Protein AF-A0AAE0RHV1-F1 (afdb_monomer_lite)

Foldseek 3Di:
DDDDDDDDPVLLVVLAVCVVVVDDLVRSCVVSVHPSVCSVVSYCPPPPDPPDPPPDDDALVNVLVVCVVPVVVVCVVVVVPPDDEDEDAPPCSCVPPVNVVSCVVVVHHYDDDDHPPPVPDVVVVVVVVVVD

Structure (mmCIF, N/CA/C/O backbone):
data_AF-A0AAE0RHV1-F1
#
_entry.id   AF-A0AAE0RHV1-F1
#
loop_
_atom_site.group_PDB
_atom_site.id
_atom_site.type_symbol
_atom_site.label_atom_id
_atom_site.label_alt_id
_atom_site.label_comp_id
_atom_site.label_asym_id
_atom_site.label_entity_id
_atom_site.label_seq_id
_atom_site.pdbx_PDB_ins_code
_atom_site.Cartn_x
_atom_site.Cartn_y
_atom_site.Cartn_z
_atom_site.occupancy
_atom_site.B_iso_or_equiv
_atom_site.auth_seq_id
_atom_site.auth_comp_id
_atom_site.auth_asym_id
_atom_site.auth_atom_id
_atom_site.pdbx_PDB_model_num
ATOM 1 N N . MET A 1 1 ? 36.379 21.605 -10.799 1.00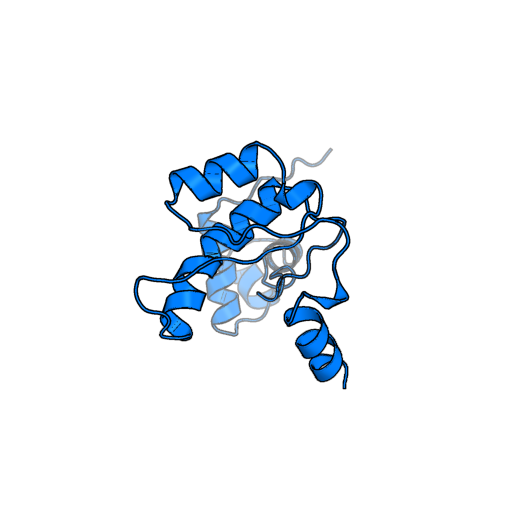 35.69 1 MET A N 1
ATOM 2 C CA . MET A 1 1 ? 35.017 21.537 -10.222 1.00 35.69 1 MET A CA 1
ATOM 3 C C . MET A 1 1 ? 34.040 22.147 -11.219 1.00 35.69 1 MET A C 1
ATOM 5 O O . MET A 1 1 ? 34.090 23.352 -11.421 1.00 35.69 1 MET A O 1
ATOM 9 N N . ALA A 1 2 ? 33.210 21.343 -11.888 1.00 35.53 2 ALA A N 1
ATOM 10 C CA . ALA A 1 2 ? 32.171 21.852 -12.785 1.00 35.53 2 ALA A CA 1
ATOM 11 C C . ALA A 1 2 ? 30.821 21.800 -12.059 1.00 35.53 2 ALA A C 1
ATOM 13 O O . ALA A 1 2 ? 30.384 20.731 -11.641 1.00 35.53 2 ALA A O 1
ATOM 14 N N . LYS A 1 3 ? 30.198 22.967 -11.862 1.00 36.56 3 LYS A N 1
ATOM 15 C CA . LYS A 1 3 ? 28.862 23.097 -11.273 1.00 36.56 3 LYS A CA 1
ATOM 16 C C . LYS A 1 3 ? 27.835 22.561 -12.273 1.00 36.56 3 LYS A C 1
ATOM 18 O O . LYS A 1 3 ? 27.635 23.165 -13.326 1.00 36.56 3 LYS A O 1
ATOM 23 N N . THR A 1 4 ? 27.187 21.447 -11.955 1.00 43.94 4 THR A N 1
ATOM 24 C CA . THR A 1 4 ? 26.019 20.945 -12.684 1.00 43.94 4 THR A CA 1
ATOM 25 C C . THR A 1 4 ? 24.895 21.966 -12.511 1.00 43.94 4 THR A C 1
ATOM 27 O O . THR A 1 4 ? 24.347 22.104 -11.421 1.00 43.94 4 THR A O 1
ATOM 30 N N . LYS A 1 5 ? 24.590 22.747 -13.554 1.00 51.44 5 LYS A N 1
ATOM 31 C CA . LYS A 1 5 ? 23.404 23.612 -13.554 1.00 51.44 5 LYS A CA 1
ATOM 32 C C . LYS A 1 5 ? 22.185 22.696 -13.589 1.00 51.44 5 LYS A C 1
ATOM 34 O O . LYS A 1 5 ? 21.994 21.957 -14.552 1.00 51.44 5 LYS A O 1
ATOM 39 N N . GLU A 1 6 ? 21.422 22.694 -12.508 1.00 53.91 6 GLU A N 1
ATOM 40 C CA . GLU A 1 6 ? 20.183 21.936 -12.403 1.00 53.91 6 GLU A CA 1
ATOM 41 C C . GLU A 1 6 ? 19.222 22.417 -13.502 1.00 53.91 6 GLU A C 1
ATOM 43 O O . GLU A 1 6 ? 18.968 23.616 -13.629 1.00 53.91 6 GLU A O 1
ATOM 48 N N . LEU A 1 7 ? 18.766 21.505 -14.368 1.00 61.44 7 LEU A N 1
ATOM 49 C CA . LEU A 1 7 ? 17.787 21.852 -15.398 1.00 61.44 7 LEU A CA 1
ATOM 50 C C . LEU A 1 7 ? 16.465 22.198 -14.723 1.00 61.44 7 LEU A C 1
ATOM 52 O O . LEU A 1 7 ? 16.001 21.451 -13.862 1.00 61.44 7 LEU A O 1
ATOM 56 N N . THR A 1 8 ? 15.841 23.287 -15.164 1.00 69.75 8 THR A N 1
ATOM 57 C CA . THR A 1 8 ? 14.492 23.645 -14.734 1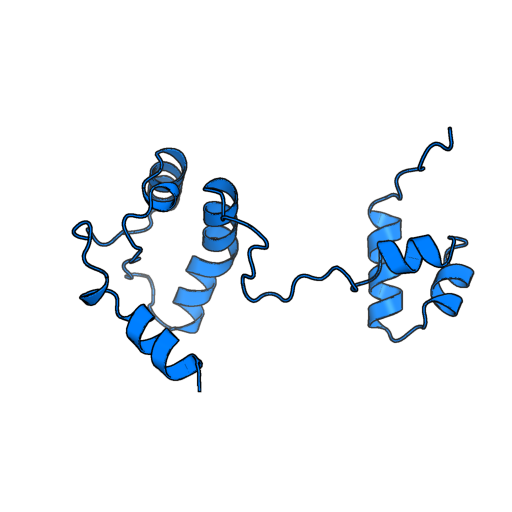.00 69.75 8 THR A CA 1
ATOM 58 C C . THR A 1 8 ? 13.509 22.532 -15.098 1.00 69.75 8 THR A C 1
ATOM 60 O O . THR A 1 8 ? 13.623 21.893 -16.149 1.00 69.75 8 THR A O 1
ATOM 63 N N . GLU A 1 9 ? 12.533 22.291 -14.225 1.00 66.62 9 GLU A N 1
ATOM 64 C CA . GLU A 1 9 ? 11.552 21.215 -14.406 1.00 66.62 9 GLU A CA 1
ATOM 65 C C . GLU A 1 9 ? 10.751 21.381 -15.715 1.00 66.62 9 GLU A C 1
ATOM 67 O O . GLU A 1 9 ? 10.477 20.403 -16.408 1.00 66.62 9 GLU A O 1
ATOM 72 N N . ASP A 1 10 ? 10.502 22.629 -16.133 1.00 72.50 10 ASP A N 1
ATOM 73 C CA . ASP A 1 10 ? 9.910 22.970 -17.436 1.00 72.50 10 ASP A CA 1
ATOM 74 C C . ASP A 1 10 ? 10.722 22.417 -18.620 1.00 72.50 10 ASP A C 1
ATOM 76 O O . ASP A 1 10 ? 10.184 21.790 -19.538 1.00 72.50 10 ASP A O 1
ATOM 80 N N . LEU A 1 11 ? 12.048 22.576 -18.580 1.00 75.56 11 LEU A N 1
ATOM 81 C CA . LEU A 1 11 ? 12.927 22.122 -19.652 1.00 75.56 11 LEU A CA 1
ATOM 82 C C . LEU A 1 11 ? 12.961 20.590 -19.733 1.00 75.56 11 LEU A C 1
ATOM 84 O O . LEU A 1 11 ? 12.968 20.031 -20.832 1.00 75.56 11 LEU A O 1
ATOM 88 N N . ARG A 1 12 ? 12.907 19.899 -18.586 1.00 76.75 12 ARG A N 1
ATOM 89 C CA . ARG A 1 12 ? 12.805 18.430 -18.534 1.00 76.75 12 ARG A CA 1
ATOM 90 C C . ARG A 1 12 ? 11.509 17.933 -19.167 1.00 76.75 12 ARG A C 1
ATOM 92 O O . ARG A 1 12 ? 11.551 17.027 -20.000 1.00 76.75 12 ARG A O 1
ATOM 99 N N . LEU A 1 13 ? 10.375 18.550 -18.835 1.00 73.62 13 LEU A N 1
ATOM 100 C CA . LEU A 1 13 ? 9.072 18.178 -19.394 1.00 73.62 13 LEU A CA 1
ATOM 101 C C . LEU A 1 13 ? 9.029 18.362 -20.917 1.00 73.62 13 LEU A C 1
ATOM 103 O O . LEU A 1 13 ? 8.547 17.484 -21.639 1.00 73.62 13 LEU A O 1
ATOM 107 N N . ARG A 1 14 ? 9.603 19.456 -21.427 1.00 80.00 14 ARG A N 1
ATOM 108 C CA . ARG A 1 14 ? 9.667 19.738 -22.870 1.00 80.00 14 ARG A CA 1
ATOM 109 C C . ARG A 1 14 ? 10.577 18.765 -23.624 1.00 80.00 14 ARG A C 1
ATOM 111 O O . ARG A 1 14 ? 10.216 18.322 -24.717 1.00 80.00 14 ARG A O 1
ATOM 118 N N . ILE A 1 15 ? 11.708 18.373 -23.031 1.00 82.25 15 ILE A N 1
ATOM 119 C CA . ILE A 1 15 ? 12.595 17.330 -23.572 1.00 82.25 15 ILE A CA 1
ATOM 120 C C . ILE A 1 15 ? 11.858 15.983 -23.658 1.00 82.25 15 ILE A C 1
ATOM 122 O O . ILE A 1 15 ? 11.914 15.314 -24.693 1.00 82.25 15 ILE A O 1
ATOM 126 N N . VAL A 1 16 ? 11.109 15.609 -22.614 1.00 77.94 16 VAL A N 1
ATOM 127 C CA . VAL A 1 16 ? 10.320 14.365 -22.585 1.00 77.94 16 VAL A CA 1
ATOM 128 C C . VAL A 1 16 ? 9.213 14.375 -23.643 1.00 77.94 16 VAL A C 1
ATOM 130 O O . VAL A 1 16 ? 9.048 13.387 -24.358 1.00 77.94 16 VAL A O 1
ATOM 133 N N . ALA A 1 17 ? 8.484 15.482 -23.801 1.00 79.19 17 ALA A N 1
ATOM 134 C CA . ALA A 1 17 ? 7.453 15.617 -24.832 1.00 79.19 17 ALA A CA 1
ATOM 135 C C . ALA A 1 17 ? 8.037 15.516 -26.257 1.00 79.19 17 ALA A C 1
ATOM 137 O O . ALA A 1 17 ? 7.491 14.825 -27.122 1.00 79.19 17 ALA A O 1
ATOM 138 N N . ALA A 1 18 ? 9.195 16.138 -26.497 1.00 80.06 18 ALA A N 1
ATOM 139 C CA . ALA A 1 18 ? 9.897 16.047 -27.775 1.00 80.06 18 ALA A CA 1
ATOM 140 C C . ALA A 1 18 ? 10.355 14.611 -28.086 1.00 80.06 18 ALA A C 1
ATOM 142 O O . ALA A 1 18 ? 10.243 14.167 -29.225 1.00 80.06 18 ALA A O 1
ATOM 143 N N . HIS A 1 19 ? 10.795 13.854 -27.080 1.00 80.62 19 HIS A N 1
ATOM 144 C CA . HIS A 1 19 ? 11.135 12.443 -27.256 1.00 80.62 19 HIS A CA 1
ATOM 145 C C . HIS A 1 19 ? 9.901 11.566 -27.507 1.00 80.62 19 HIS A C 1
ATOM 147 O O . HIS A 1 19 ? 9.915 10.721 -28.398 1.00 80.62 19 HIS A O 1
ATOM 153 N N . LYS A 1 20 ? 8.802 11.783 -26.769 1.00 76.19 20 LYS A N 1
ATOM 154 C CA . LYS A 1 20 ? 7.535 11.052 -26.964 1.00 76.19 20 LYS A CA 1
ATOM 155 C C . LYS A 1 20 ? 6.909 11.291 -28.343 1.00 76.19 20 LYS A C 1
ATOM 157 O O . LYS A 1 20 ? 6.241 10.405 -28.855 1.00 76.19 20 LYS A O 1
ATOM 162 N N . SER A 1 21 ? 7.171 12.443 -28.963 1.00 77.94 21 SER A N 1
ATOM 163 C CA . SER A 1 21 ? 6.787 12.726 -30.358 1.00 77.94 21 SER A CA 1
ATOM 164 C C . SER A 1 21 ? 7.712 12.088 -31.410 1.00 77.94 21 SER A C 1
ATOM 166 O O . SER A 1 21 ? 7.580 12.378 -32.594 1.00 77.94 21 SER A O 1
ATOM 168 N N . GLY A 1 22 ? 8.647 11.219 -31.000 1.00 80.19 22 GLY A N 1
ATOM 169 C CA . GLY A 1 22 ? 9.499 10.435 -31.900 1.00 80.19 22 GLY A CA 1
ATOM 170 C C . GLY A 1 22 ? 10.769 11.147 -32.373 1.00 80.19 22 GLY A C 1
ATOM 171 O O . GLY A 1 22 ? 11.461 10.642 -33.256 1.00 80.19 22 GLY A O 1
ATOM 172 N N . LYS A 1 23 ? 11.115 12.314 -31.810 1.00 82.31 23 LYS A N 1
ATOM 173 C CA . LYS A 1 23 ? 12.345 13.027 -32.189 1.00 82.31 23 LYS A CA 1
ATOM 174 C C . LYS A 1 23 ? 13.575 12.336 -31.592 1.00 82.31 23 LYS A C 1
ATOM 176 O O . LYS A 1 23 ? 13.620 12.034 -30.404 1.00 82.31 23 LYS A O 1
ATOM 181 N N . GLY A 1 24 ? 14.610 12.139 -32.409 1.00 82.06 24 GLY A N 1
ATOM 182 C CA . GLY A 1 24 ? 15.881 11.563 -31.960 1.00 82.06 24 GLY A CA 1
ATOM 183 C C . GLY A 1 24 ? 16.686 12.498 -31.045 1.00 82.06 24 GLY A C 1
ATOM 184 O O . GLY A 1 24 ? 16.567 13.722 -31.112 1.00 82.06 24 GLY A O 1
ATOM 185 N N . TYR A 1 25 ? 17.573 11.931 -30.222 1.00 83.44 25 TYR A N 1
ATOM 186 C CA . TYR A 1 25 ? 18.336 12.673 -29.204 1.00 83.44 25 TYR A CA 1
ATOM 187 C C . TYR A 1 25 ? 19.194 13.822 -29.753 1.00 83.44 25 TYR A C 1
ATOM 189 O O . TYR A 1 25 ? 19.273 14.878 -29.129 1.00 83.44 25 TYR A O 1
ATOM 197 N N . LYS A 1 26 ? 19.800 13.651 -30.937 1.00 83.62 26 LYS A N 1
ATOM 198 C CA . LYS A 1 26 ? 20.579 14.712 -31.604 1.00 83.62 26 LYS A CA 1
ATOM 199 C C . LYS A 1 26 ? 19.690 15.891 -32.016 1.00 83.62 26 LYS A C 1
ATOM 201 O O . LYS A 1 26 ? 20.082 17.042 -31.856 1.00 83.62 26 LYS A O 1
ATOM 206 N N . THR A 1 27 ? 18.479 15.600 -32.489 1.00 84.81 27 THR A N 1
ATOM 207 C CA . THR A 1 27 ? 17.481 16.607 -32.868 1.00 84.81 27 THR A CA 1
ATOM 208 C C . THR A 1 27 ? 16.999 17.377 -31.644 1.00 84.81 27 THR A C 1
ATOM 210 O O . THR A 1 27 ? 16.959 18.601 -31.667 1.00 84.81 27 THR A O 1
ATOM 213 N N . ILE A 1 28 ? 16.700 16.676 -30.549 1.00 85.25 28 ILE A N 1
ATOM 214 C CA . ILE A 1 28 ? 16.255 17.291 -29.292 1.00 85.25 28 ILE A CA 1
ATOM 215 C C . ILE A 1 28 ? 17.365 18.155 -28.681 1.00 85.25 28 ILE A C 1
ATOM 217 O O . ILE A 1 28 ? 17.105 19.287 -28.286 1.00 85.25 28 ILE A O 1
ATOM 221 N N . SER A 1 29 ? 18.606 17.663 -28.663 1.00 84.19 29 SER A N 1
ATOM 222 C CA . SER A 1 29 ? 19.771 18.417 -28.180 1.00 84.19 29 SER A CA 1
ATOM 223 C C . SER A 1 29 ? 19.937 19.736 -28.930 1.00 84.19 29 SER A C 1
ATOM 225 O O . SER A 1 29 ? 20.099 20.780 -28.305 1.00 84.19 29 SER A O 1
ATOM 227 N N . LYS A 1 30 ? 19.794 19.705 -30.260 1.00 87.62 30 LYS A N 1
ATOM 228 C CA . LYS A 1 30 ? 19.846 20.906 -31.094 1.00 87.62 30 LYS A CA 1
ATOM 229 C C . LYS A 1 30 ? 18.654 21.845 -30.860 1.00 87.62 30 LYS A C 1
ATOM 231 O O . LYS A 1 30 ? 18.841 23.051 -30.868 1.00 87.62 30 LYS A O 1
ATOM 236 N N . CYS A 1 31 ? 17.448 21.316 -30.634 1.00 84.44 31 CYS A N 1
ATOM 237 C CA . CYS A 1 31 ? 16.244 22.124 -30.389 1.00 84.44 31 CYS A CA 1
ATOM 238 C C . CYS A 1 31 ? 16.244 22.863 -29.045 1.00 84.44 31 CYS A C 1
ATOM 240 O O . CYS A 1 31 ? 15.605 23.904 -28.941 1.00 84.44 31 CYS A O 1
ATOM 242 N N . PHE A 1 32 ? 16.892 22.310 -28.019 1.00 84.25 32 PHE A N 1
ATOM 243 C CA . PHE A 1 32 ? 16.900 22.880 -26.668 1.00 84.25 32 PHE A CA 1
ATOM 244 C C . PHE A 1 32 ? 18.262 23.448 -26.258 1.00 84.25 32 PHE A C 1
ATOM 246 O O . PHE A 1 32 ? 18.422 23.837 -25.108 1.00 84.25 32 PHE A O 1
ATOM 253 N N . GLU A 1 33 ? 19.237 23.462 -27.174 1.00 84.12 33 GLU A N 1
ATOM 254 C CA . GLU A 1 33 ? 20.613 23.929 -26.935 1.00 84.12 33 GLU A CA 1
ATOM 255 C C . GLU A 1 33 ? 21.276 23.287 -25.706 1.00 84.12 33 GLU A C 1
ATOM 257 O O . GLU A 1 33 ? 22.134 23.865 -25.040 1.00 84.12 33 GLU A O 1
ATOM 262 N N . VAL A 1 34 ? 20.886 22.048 -25.405 1.00 80.75 34 VAL A N 1
ATOM 263 C CA . VAL A 1 34 ? 21.453 21.268 -24.306 1.00 80.75 34 VAL A CA 1
ATOM 264 C C . VAL A 1 34 ? 22.377 20.188 -24.857 1.00 80.75 34 VAL A C 1
ATOM 266 O O . VAL A 1 34 ? 22.103 19.638 -25.929 1.00 80.75 34 VAL A O 1
ATOM 269 N N . PRO A 1 35 ? 23.447 19.811 -24.135 1.00 81.44 35 PRO A N 1
ATOM 270 C CA . PRO A 1 35 ? 24.283 18.680 -24.520 1.00 81.44 35 PRO A CA 1
ATOM 271 C C . PRO A 1 35 ? 23.456 17.407 -24.751 1.00 81.44 35 PRO A C 1
ATOM 273 O O . PRO A 1 35 ? 22.512 17.126 -24.013 1.00 81.44 35 PRO A O 1
ATOM 276 N N . VAL A 1 36 ? 23.838 16.580 -25.730 1.00 75.69 36 VAL A N 1
ATOM 277 C CA . VAL A 1 36 ? 23.172 15.284 -25.984 1.00 75.69 36 VAL A CA 1
ATOM 278 C C . VAL A 1 36 ? 23.156 14.417 -24.720 1.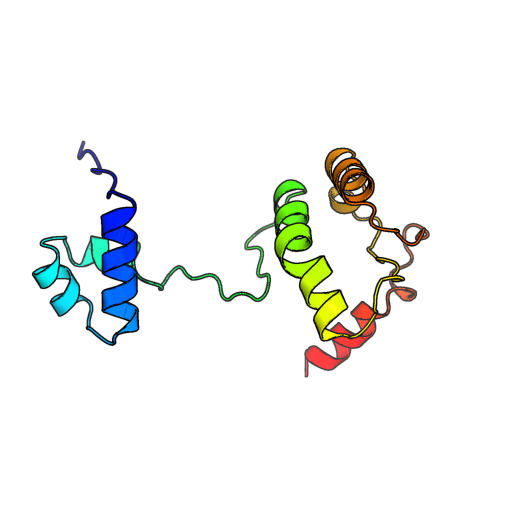00 75.69 36 VAL A C 1
ATOM 280 O O . VAL A 1 36 ? 22.145 13.785 -24.429 1.00 75.69 36 VAL A O 1
ATOM 283 N N . ALA A 1 37 ? 24.219 14.471 -23.912 1.00 71.88 37 ALA A N 1
ATOM 284 C CA . ALA A 1 37 ? 24.293 13.800 -22.613 1.00 71.88 37 ALA A CA 1
ATOM 285 C C . ALA A 1 37 ? 23.183 14.248 -21.639 1.00 71.88 37 ALA A C 1
ATOM 287 O O . ALA A 1 37 ? 22.661 13.440 -20.875 1.00 71.88 37 ALA A O 1
ATOM 288 N N . THR A 1 38 ? 22.766 15.515 -21.690 1.00 70.81 38 THR A N 1
ATOM 289 C CA . THR A 1 38 ? 21.650 16.058 -20.899 1.00 70.81 38 THR A CA 1
ATOM 290 C C . THR A 1 38 ? 20.303 15.525 -21.386 1.00 70.81 38 THR A C 1
ATOM 292 O O . THR A 1 38 ? 19.438 15.198 -20.580 1.00 70.81 38 THR A O 1
ATOM 295 N N . VAL A 1 39 ? 20.136 15.358 -22.700 1.00 70.94 39 VAL A N 1
ATOM 296 C CA . VAL A 1 39 ? 18.944 14.718 -23.283 1.00 70.94 39 VAL A CA 1
ATOM 297 C C . VAL A 1 39 ? 18.899 13.223 -22.961 1.00 70.94 39 VAL A C 1
ATOM 299 O O . VAL A 1 39 ? 17.827 12.678 -22.739 1.00 70.94 39 VAL A O 1
ATOM 302 N N . GLN A 1 40 ? 20.050 12.554 -22.904 1.00 66.81 40 GLN A N 1
ATOM 303 C CA . GLN A 1 40 ? 20.151 11.129 -22.573 1.00 66.81 40 GLN A CA 1
ATOM 304 C C . GLN A 1 40 ? 19.913 10.855 -21.084 1.00 66.81 40 GLN A C 1
ATOM 306 O O . GLN A 1 40 ? 19.291 9.856 -20.738 1.00 66.81 40 GLN A O 1
ATOM 311 N N . THR A 1 41 ? 20.362 11.754 -20.205 1.00 60.62 41 THR A N 1
ATOM 312 C CA . THR A 1 41 ? 20.136 11.662 -18.752 1.00 60.62 41 THR A CA 1
ATOM 313 C C . THR A 1 41 ? 18.748 12.155 -18.330 1.00 60.62 41 THR A C 1
ATOM 315 O O . THR A 1 41 ? 18.218 11.671 -17.333 1.00 60.62 41 THR A O 1
ATOM 318 N N . GLY A 1 42 ? 18.140 13.072 -19.095 1.00 52.72 42 GLY A N 1
ATOM 319 C CA . GLY A 1 42 ? 16.762 13.552 -18.913 1.00 52.72 42 GLY A CA 1
ATOM 320 C C . GLY A 1 42 ? 15.703 12.849 -19.778 1.00 52.72 42 GLY A C 1
ATOM 321 O O . GLY A 1 4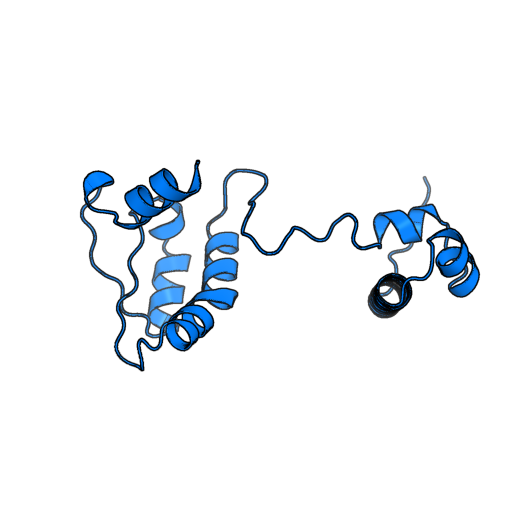2 ? 14.517 13.144 -19.652 1.00 52.72 42 GLY A O 1
ATOM 322 N N . GLY A 1 43 ? 16.112 11.944 -20.671 1.00 46.66 43 GLY A N 1
ATOM 323 C CA . GLY A 1 43 ? 15.236 11.160 -21.543 1.00 46.66 43 GLY A CA 1
ATOM 324 C C . GLY A 1 43 ? 14.659 9.926 -20.837 1.00 46.66 43 GLY A C 1
ATOM 325 O O . GLY A 1 43 ? 15.137 9.531 -19.771 1.00 46.66 43 GLY A O 1
ATOM 326 N N . PRO A 1 44 ? 13.646 9.256 -21.417 1.00 47.12 44 PRO A N 1
ATOM 327 C CA . PRO A 1 44 ? 12.901 8.182 -20.754 1.00 47.12 44 PRO A CA 1
ATOM 328 C C . PRO A 1 44 ? 13.681 6.864 -20.591 1.00 47.12 44 PRO A C 1
ATOM 330 O O . PRO A 1 44 ? 13.085 5.839 -20.278 1.00 47.12 44 PRO A O 1
ATOM 333 N N . GLY A 1 45 ? 15.013 6.879 -20.706 1.00 43.34 45 GLY A N 1
ATOM 334 C CA . GLY A 1 45 ? 15.877 5.767 -20.294 1.00 43.34 45 GLY A CA 1
ATOM 335 C C . GLY A 1 45 ? 15.862 5.492 -18.783 1.00 43.34 45 GLY A C 1
ATOM 336 O O . GLY A 1 45 ? 16.341 4.450 -18.357 1.00 43.34 45 GLY A O 1
ATOM 337 N N . ASN A 1 46 ? 15.261 6.381 -17.984 1.00 42.31 46 ASN A N 1
ATOM 338 C CA . ASN A 1 46 ? 14.967 6.168 -16.562 1.00 42.31 46 ASN A CA 1
ATOM 339 C C . ASN A 1 46 ? 13.464 6.232 -16.247 1.00 42.31 46 ASN A C 1
ATOM 341 O O . ASN A 1 46 ? 13.071 6.541 -15.121 1.00 42.31 46 ASN A O 1
ATOM 345 N N . HIS A 1 47 ? 12.592 5.933 -17.214 1.00 42.22 47 HIS A N 1
ATOM 346 C CA . HIS A 1 47 ? 11.241 5.514 -16.854 1.00 42.22 47 HIS A CA 1
ATOM 347 C C . HIS A 1 47 ? 11.339 4.077 -16.352 1.00 42.22 47 HIS A C 1
ATOM 349 O O . HIS A 1 47 ? 11.357 3.122 -17.128 1.00 42.22 47 HIS A O 1
ATOM 355 N N . LYS A 1 48 ? 11.427 3.935 -15.024 1.00 43.56 48 LYS A N 1
ATOM 356 C CA . LYS A 1 48 ? 10.991 2.713 -14.350 1.00 43.56 48 LYS A CA 1
ATOM 357 C C . LYS A 1 48 ? 9.668 2.317 -14.994 1.00 43.56 48 LYS A C 1
ATOM 359 O O . LYS A 1 48 ? 8.717 3.094 -14.949 1.00 43.56 48 LYS A O 1
ATOM 364 N N . ARG A 1 49 ? 9.635 1.150 -15.638 1.00 38.59 49 ARG A N 1
ATOM 365 C CA . ARG A 1 49 ? 8.384 0.542 -16.085 1.00 38.59 49 ARG A CA 1
ATOM 366 C C . ARG A 1 49 ? 7.443 0.554 -14.880 1.00 38.59 49 ARG A C 1
ATOM 368 O O . ARG A 1 49 ? 7.858 0.185 -13.783 1.00 38.59 49 ARG A O 1
ATOM 375 N N . GLU A 1 50 ? 6.214 1.015 -15.074 1.00 44.66 50 GLU A N 1
ATOM 376 C CA . GLU A 1 50 ? 5.141 1.049 -14.071 1.00 44.66 50 GLU A CA 1
ATOM 377 C C . GLU A 1 50 ? 4.608 -0.366 -13.773 1.00 44.66 50 GLU A C 1
ATOM 379 O O . GLU A 1 50 ? 3.415 -0.637 -13.775 1.00 44.66 50 GLU A O 1
ATOM 384 N N . GLN A 1 51 ? 5.522 -1.292 -13.508 1.00 41.47 51 GLN A N 1
ATOM 385 C CA . GLN A 1 51 ? 5.290 -2.502 -12.742 1.00 41.47 51 GLN A CA 1
ATOM 386 C C . GLN A 1 51 ? 6.374 -2.487 -11.672 1.00 41.47 51 GLN A C 1
ATOM 388 O O . GLN A 1 51 ? 7.555 -2.397 -12.007 1.00 41.47 51 GLN A O 1
ATOM 393 N N . GLY A 1 52 ? 5.964 -2.446 -10.403 1.00 44.31 52 GLY A N 1
ATOM 394 C CA . GLY A 1 52 ? 6.775 -2.101 -9.233 1.00 44.31 52 GLY A CA 1
ATOM 395 C C . GLY A 1 52 ? 8.064 -2.905 -9.049 1.00 44.31 52 GLY A C 1
ATOM 396 O O . GLY A 1 52 ? 8.181 -3.699 -8.126 1.00 44.31 52 GLY A O 1
ATOM 397 N N . THR A 1 53 ? 9.078 -2.629 -9.861 1.00 39.81 53 THR A N 1
ATOM 398 C CA . THR A 1 53 ? 10.453 -3.059 -9.636 1.00 39.81 53 THR A CA 1
ATOM 399 C C . THR A 1 53 ? 11.088 -2.044 -8.700 1.00 39.81 53 THR A C 1
ATOM 401 O O . THR A 1 53 ? 11.601 -0.983 -9.076 1.00 39.81 53 THR A O 1
ATOM 404 N N . VAL A 1 54 ? 10.980 -2.343 -7.409 1.00 50.19 54 VAL A N 1
ATOM 405 C CA . VAL A 1 54 ? 11.772 -1.661 -6.398 1.00 50.19 54 VAL A CA 1
ATOM 406 C C . VAL A 1 54 ? 13.200 -2.183 -6.540 1.00 50.19 54 VAL A C 1
ATOM 408 O O . VAL A 1 54 ? 13.520 -3.270 -6.078 1.00 50.19 54 VAL A O 1
ATOM 411 N N . ASN A 1 55 ? 14.060 -1.442 -7.244 1.00 42.03 55 ASN A N 1
ATOM 412 C CA . ASN A 1 55 ? 15.497 -1.719 -7.224 1.00 42.03 55 ASN A CA 1
ATOM 413 C C . ASN A 1 55 ? 16.000 -1.497 -5.786 1.00 42.03 55 ASN A C 1
ATOM 415 O O . ASN A 1 55 ? 16.092 -0.351 -5.337 1.00 42.03 55 ASN A O 1
ATOM 419 N N . GLY A 1 56 ? 16.269 -2.595 -5.074 1.00 60.94 56 GLY A N 1
ATOM 420 C CA . GLY A 1 56 ? 16.643 -2.632 -3.656 1.00 60.94 56 GLY A CA 1
ATOM 421 C C . GLY A 1 56 ? 15.481 -2.977 -2.712 1.00 60.94 56 GLY A C 1
ATOM 422 O O . GLY A 1 56 ? 14.318 -2.987 -3.107 1.00 60.94 56 GLY A O 1
ATOM 423 N N . THR A 1 57 ? 15.788 -3.256 -1.442 1.00 75.75 57 THR A N 1
ATOM 424 C CA . THR A 1 57 ? 14.769 -3.539 -0.418 1.00 75.75 57 THR A CA 1
ATOM 425 C C . THR A 1 57 ? 13.812 -2.355 -0.274 1.00 75.75 57 THR A C 1
ATOM 427 O O . THR A 1 57 ? 14.230 -1.234 0.030 1.00 75.75 57 THR A O 1
ATOM 430 N N . MET A 1 58 ? 12.519 -2.598 -0.493 1.00 85.00 58 MET A N 1
ATOM 431 C CA . MET A 1 58 ? 11.486 -1.567 -0.409 1.00 85.00 58 MET A CA 1
ATOM 432 C C . MET A 1 58 ? 11.368 -0.986 0.998 1.00 85.00 58 MET A C 1
ATOM 434 O O . MET A 1 58 ? 11.201 -1.711 1.976 1.00 85.00 58 MET A O 1
ATOM 438 N N . LYS A 1 59 ? 11.387 0.345 1.093 1.00 91.25 59 LYS A N 1
ATOM 439 C CA . LYS A 1 59 ? 11.130 1.080 2.337 1.00 91.25 59 LYS A CA 1
ATOM 440 C C . LYS A 1 59 ? 9.632 1.308 2.545 1.00 91.25 59 LYS A C 1
ATOM 442 O O . LYS A 1 59 ? 8.865 1.420 1.589 1.00 91.25 59 LYS A O 1
ATOM 447 N N . LYS A 1 60 ? 9.219 1.472 3.802 1.00 91.31 60 LYS A N 1
ATOM 448 C CA . LYS A 1 60 ? 7.823 1.745 4.195 1.00 91.31 60 LYS A CA 1
ATOM 449 C C . LYS A 1 60 ? 7.226 2.989 3.514 1.00 91.31 60 LYS A C 1
ATOM 451 O O . LYS A 1 60 ? 6.061 2.983 3.135 1.00 91.31 60 LYS A O 1
ATOM 456 N N . GLU A 1 61 ? 8.019 4.033 3.264 1.00 92.44 61 GLU A N 1
ATOM 457 C CA . GLU A 1 61 ? 7.558 5.236 2.555 1.00 92.44 61 GLU A CA 1
ATOM 458 C C . GLU A 1 61 ? 7.275 4.957 1.074 1.00 92.44 61 GLU A C 1
ATOM 460 O O . GLU A 1 61 ? 6.370 5.544 0.485 1.00 92.44 61 GLU A O 1
ATOM 465 N N . GLN A 1 62 ? 8.044 4.056 0.456 1.00 92.25 62 GLN A N 1
ATOM 466 C CA . GLN A 1 62 ? 7.802 3.623 -0.921 1.00 92.25 62 GLN A CA 1
ATOM 467 C C . GLN A 1 62 ? 6.546 2.755 -0.999 1.00 92.25 62 GLN A C 1
ATOM 469 O O . GLN A 1 62 ? 5.759 2.925 -1.925 1.00 92.25 62 GLN A O 1
ATOM 474 N N . TYR A 1 63 ? 6.320 1.904 0.004 1.00 93.56 63 TYR A N 1
ATOM 475 C CA . TYR A 1 63 ? 5.094 1.119 0.117 1.00 93.56 63 TYR A CA 1
ATOM 476 C C . TYR A 1 63 ? 3.847 2.014 0.168 1.00 93.56 63 TYR A C 1
ATOM 478 O O . TYR A 1 63 ? 2.936 1.835 -0.635 1.00 93.56 63 TYR A O 1
ATOM 486 N N . ILE A 1 64 ? 3.844 3.060 1.006 1.00 95.06 64 ILE A N 1
ATOM 487 C CA . ILE A 1 64 ? 2.736 4.036 1.061 1.00 95.06 64 ILE A CA 1
ATOM 488 C C . ILE A 1 64 ? 2.493 4.690 -0.302 1.00 95.06 64 ILE A C 1
ATOM 490 O O . ILE A 1 64 ? 1.345 4.836 -0.715 1.00 95.06 64 ILE A O 1
ATOM 494 N N . LYS A 1 65 ? 3.556 5.067 -1.026 1.00 95.25 65 LYS A N 1
ATOM 495 C CA . LYS A 1 65 ? 3.423 5.651 -2.372 1.00 95.25 65 LYS A CA 1
ATOM 496 C C . LYS A 1 65 ? 2.759 4.679 -3.347 1.00 95.25 65 LYS A C 1
ATOM 498 O O . LYS A 1 65 ? 1.885 5.090 -4.104 1.00 95.25 65 LYS A O 1
ATOM 503 N N . ILE A 1 66 ? 3.141 3.402 -3.310 1.00 93.88 66 ILE A N 1
ATOM 504 C CA . ILE A 1 66 ? 2.529 2.362 -4.146 1.00 93.88 66 ILE A CA 1
ATOM 505 C C . ILE A 1 66 ? 1.047 2.209 -3.798 1.00 93.88 66 ILE A C 1
ATOM 507 O O . ILE A 1 66 ? 0.216 2.240 -4.705 1.00 93.88 66 ILE A O 1
ATOM 511 N N . LEU A 1 67 ? 0.701 2.112 -2.511 1.00 94.88 67 LEU A N 1
ATOM 512 C CA . LEU A 1 67 ? -0.696 2.006 -2.088 1.00 94.88 67 LEU A CA 1
ATOM 513 C C . LEU A 1 67 ? -1.512 3.218 -2.536 1.00 94.88 67 LEU A C 1
ATOM 515 O O . LEU A 1 67 ? -2.565 3.054 -3.144 1.00 94.88 67 LEU A O 1
ATOM 519 N N . ASN A 1 68 ? -1.008 4.430 -2.301 1.00 95.25 68 ASN A N 1
ATOM 520 C CA . ASN A 1 68 ? -1.702 5.665 -2.657 1.00 95.25 68 ASN A CA 1
ATOM 521 C C . ASN A 1 68 ? -2.014 5.761 -4.155 1.00 95.25 68 ASN A C 1
ATOM 523 O O . ASN A 1 68 ? -3.071 6.263 -4.523 1.00 95.25 68 ASN A O 1
ATOM 527 N N . ASN A 1 69 ? -1.106 5.277 -5.000 1.00 93.94 69 ASN A N 1
ATOM 528 C CA . ASN A 1 69 ? -1.257 5.374 -6.447 1.00 93.94 69 ASN A CA 1
ATOM 529 C C . ASN A 1 69 ? -2.176 4.292 -7.027 1.00 93.94 69 ASN A C 1
ATOM 531 O O . ASN A 1 69 ? -2.802 4.531 -8.052 1.00 93.94 69 ASN A O 1
ATOM 535 N N . ASN A 1 70 ? -2.255 3.116 -6.395 1.00 93.75 70 ASN A N 1
ATOM 536 C CA . ASN A 1 70 ? -2.876 1.946 -7.020 1.00 93.75 70 ASN A CA 1
ATOM 537 C C . ASN A 1 70 ? -4.151 1.469 -6.321 1.00 93.75 70 ASN A C 1
ATOM 539 O O . ASN A 1 70 ? -5.058 1.006 -7.000 1.00 93.75 70 ASN A O 1
ATOM 543 N N . ILE A 1 71 ? -4.264 1.567 -4.992 1.00 93.25 71 ILE A N 1
ATOM 544 C CA . ILE A 1 71 ? -5.258 0.776 -4.243 1.00 93.25 71 ILE A CA 1
ATOM 545 C C . ILE A 1 71 ? -6.711 1.064 -4.651 1.00 93.25 71 ILE A C 1
ATOM 547 O O . ILE A 1 71 ? -7.485 0.135 -4.867 1.00 93.25 71 ILE A O 1
ATOM 551 N N . ARG A 1 72 ? -7.069 2.341 -4.833 1.00 91.88 72 ARG A N 1
ATOM 552 C CA . ARG A 1 72 ? -8.423 2.742 -5.251 1.00 91.88 72 ARG A CA 1
ATOM 553 C C . ARG A 1 72 ? -8.684 2.412 -6.713 1.00 91.88 72 ARG A C 1
ATOM 555 O O . ARG A 1 72 ? -9.701 1.807 -7.023 1.00 91.88 72 ARG A O 1
ATOM 562 N N . GLN A 1 73 ? -7.728 2.736 -7.583 1.00 92.12 73 GLN A N 1
ATOM 563 C CA . GLN A 1 73 ? -7.851 2.462 -9.012 1.00 92.12 73 GLN A CA 1
ATOM 564 C C . GLN A 1 73 ? -7.976 0.956 -9.285 1.00 92.12 73 GLN A C 1
ATOM 566 O O . GLN A 1 73 ? -8.728 0.548 -10.164 1.00 92.12 73 GLN A O 1
ATOM 571 N N . SER A 1 74 ? -7.262 0.118 -8.530 1.00 92.56 74 SER A N 1
ATOM 572 C CA . SER A 1 74 ? -7.390 -1.336 -8.611 1.00 92.56 74 SER A CA 1
ATOM 573 C C . SER A 1 74 ? -8.771 -1.805 -8.161 1.00 92.56 74 SER A C 1
ATOM 575 O O . SER A 1 74 ? -9.379 -2.607 -8.861 1.00 92.56 74 SER A O 1
ATOM 577 N N . ALA A 1 75 ? -9.296 -1.288 -7.045 1.00 92.75 75 ALA A N 1
ATOM 578 C CA . ALA A 1 75 ? -10.637 -1.640 -6.573 1.00 92.75 75 ALA A CA 1
ATOM 579 C C . ALA A 1 75 ? -11.734 -1.252 -7.582 1.00 92.75 75 ALA A C 1
ATOM 581 O O . ALA A 1 75 ? -12.645 -2.039 -7.833 1.00 92.75 75 ALA A O 1
ATOM 582 N N . GLU A 1 76 ? -11.607 -0.078 -8.207 1.00 92.94 76 GLU A N 1
ATOM 583 C CA . GLU A 1 76 ? -12.501 0.388 -9.273 1.00 92.94 76 GLU A CA 1
ATOM 584 C C . GLU A 1 76 ? -12.422 -0.510 -10.512 1.00 92.94 76 GLU A C 1
ATOM 586 O O . GLU A 1 76 ? -13.448 -0.983 -10.996 1.00 92.94 76 GLU A O 1
ATOM 591 N N . LYS A 1 77 ? -11.208 -0.803 -11.000 1.00 94.44 77 LYS A N 1
ATOM 592 C CA . LYS A 1 77 ? -10.989 -1.676 -12.168 1.00 94.44 77 LYS A CA 1
ATOM 593 C C . LYS A 1 77 ? -11.515 -3.094 -11.957 1.00 94.44 77 LYS A C 1
ATOM 595 O O . LYS A 1 77 ? -11.964 -3.718 -12.911 1.00 94.44 77 LYS A O 1
ATOM 600 N N . LEU A 1 78 ? -11.442 -3.596 -10.727 1.00 93.50 78 LEU A N 1
ATOM 601 C CA . LEU A 1 78 ? -11.952 -4.913 -10.345 1.00 93.50 78 LEU A CA 1
ATOM 602 C C . LEU A 1 78 ? -13.458 -4.909 -10.034 1.00 93.50 78 LEU A C 1
ATOM 604 O O . LEU A 1 78 ? -14.015 -5.968 -9.761 1.00 93.50 78 LEU A O 1
ATOM 608 N N . GLY A 1 79 ? -14.124 -3.749 -10.056 1.00 94.62 79 GLY A N 1
ATOM 609 C CA . GLY A 1 79 ? -15.559 -3.648 -9.793 1.00 94.62 79 GLY A CA 1
ATOM 610 C C . GLY A 1 79 ? -15.957 -3.995 -8.355 1.00 94.62 79 GLY A C 1
ATOM 611 O O . GLY A 1 79 ? -17.094 -4.395 -8.124 1.00 94.62 79 GLY A O 1
ATOM 612 N N . LEU A 1 80 ? -15.054 -3.835 -7.378 1.00 91.12 80 LEU A N 1
ATOM 613 C CA . LEU A 1 80 ? -15.291 -4.228 -5.976 1.00 91.12 80 LEU A CA 1
ATOM 614 C C . LEU A 1 80 ? -16.275 -3.303 -5.230 1.00 91.12 80 LEU A C 1
ATOM 616 O O . LEU A 1 80 ? -16.603 -3.537 -4.067 1.00 91.12 80 LEU A O 1
ATOM 620 N N . GLY A 1 81 ? -16.731 -2.229 -5.878 1.00 89.81 81 GLY A N 1
ATOM 621 C CA . GLY A 1 81 ? -17.615 -1.235 -5.281 1.00 89.81 81 GLY A CA 1
ATOM 622 C C . GLY A 1 81 ? -16.971 -0.521 -4.088 1.00 89.81 81 GLY A C 1
ATOM 623 O O . GLY A 1 81 ? -15.766 -0.277 -4.053 1.00 89.81 81 GLY A O 1
ATOM 624 N N . HIS A 1 82 ? -17.794 -0.166 -3.102 1.00 84.69 82 HIS A N 1
ATOM 625 C CA . HIS A 1 82 ? -17.363 0.607 -1.930 1.00 84.69 82 HIS A CA 1
ATOM 626 C C . HIS A 1 82 ? -16.995 -0.262 -0.719 1.00 84.69 82 HIS A C 1
ATOM 628 O O . HIS A 1 82 ? -16.466 0.258 0.261 1.00 84.69 82 HIS A O 1
ATOM 634 N N . GLN A 1 83 ? -17.281 -1.567 -0.766 1.00 88.06 83 GLN A N 1
ATOM 635 C CA . GLN A 1 83 ? -17.087 -2.491 0.351 1.00 88.06 83 GLN A CA 1
ATOM 636 C C . GLN A 1 83 ? -16.052 -3.551 -0.015 1.00 88.06 83 GLN A C 1
ATOM 638 O O . GLN A 1 83 ? -16.380 -4.657 -0.431 1.00 88.06 83 GLN A O 1
ATOM 643 N N . TRP A 1 84 ? -14.783 -3.199 0.161 1.00 93.69 84 TRP A N 1
ATOM 644 C CA . TRP A 1 84 ? -13.661 -4.108 -0.035 1.00 93.69 84 TRP A CA 1
ATOM 645 C C . TRP A 1 84 ? -12.748 -4.111 1.185 1.00 93.69 84 TRP A C 1
ATOM 647 O O . TRP A 1 84 ? -12.669 -3.143 1.943 1.00 93.69 84 TRP A O 1
ATOM 657 N N . THR A 1 85 ? -12.058 -5.232 1.365 1.00 93.75 85 THR A N 1
ATOM 658 C CA . THR A 1 85 ? -11.073 -5.417 2.427 1.00 93.75 85 THR A CA 1
ATOM 659 C C . THR A 1 85 ? -9.706 -5.598 1.794 1.00 93.75 85 THR A C 1
ATOM 661 O O . THR A 1 85 ? -9.537 -6.398 0.878 1.00 93.75 85 THR A O 1
ATOM 664 N N . PHE A 1 86 ? -8.732 -4.836 2.274 1.00 94.12 86 PHE A N 1
ATOM 665 C CA . PHE A 1 86 ? -7.348 -4.927 1.851 1.00 94.12 86 PHE A CA 1
ATOM 666 C C . PHE A 1 86 ? -6.626 -6.026 2.627 1.00 94.12 86 PHE A C 1
ATOM 668 O O . PHE A 1 86 ? -6.637 -6.022 3.855 1.00 94.12 86 PHE A O 1
ATOM 675 N N . GLN A 1 87 ? -5.971 -6.941 1.922 1.00 92.50 87 GLN A N 1
ATOM 676 C CA . GLN A 1 87 ? -5.096 -7.944 2.521 1.00 92.50 87 GLN A CA 1
ATOM 677 C C . GLN A 1 87 ? -3.644 -7.614 2.160 1.00 92.50 87 GLN A C 1
ATOM 679 O O . GLN A 1 87 ? -3.350 -7.197 1.038 1.00 92.50 87 GLN A O 1
ATOM 684 N N . HIS A 1 88 ? -2.752 -7.761 3.137 1.00 90.69 88 HIS A N 1
ATOM 685 C CA . HIS A 1 88 ? -1.304 -7.717 2.962 1.00 90.69 88 HIS A CA 1
ATOM 686 C C . HIS A 1 88 ? -0.629 -8.586 4.029 1.00 90.69 88 HIS A C 1
ATOM 688 O O . HIS A 1 88 ? -1.247 -8.888 5.049 1.00 90.69 88 HIS A O 1
ATOM 694 N N . ASP A 1 89 ? 0.616 -8.998 3.789 1.00 87.12 89 ASP A N 1
ATOM 695 C CA . ASP A 1 89 ? 1.393 -9.771 4.761 1.00 87.12 89 ASP A CA 1
ATOM 696 C C . ASP A 1 89 ? 1.892 -8.915 5.947 1.00 87.12 89 ASP A C 1
ATOM 698 O O . ASP A 1 89 ? 1.897 -7.679 5.910 1.00 87.12 89 ASP A O 1
ATOM 702 N N . ASP A 1 90 ? 2.367 -9.599 6.990 1.00 86.94 90 ASP A N 1
ATOM 703 C CA . ASP A 1 90 ? 2.911 -9.000 8.214 1.00 86.94 90 ASP A CA 1
ATOM 704 C C . ASP A 1 90 ? 4.372 -8.519 8.090 1.00 86.94 90 ASP A C 1
ATOM 70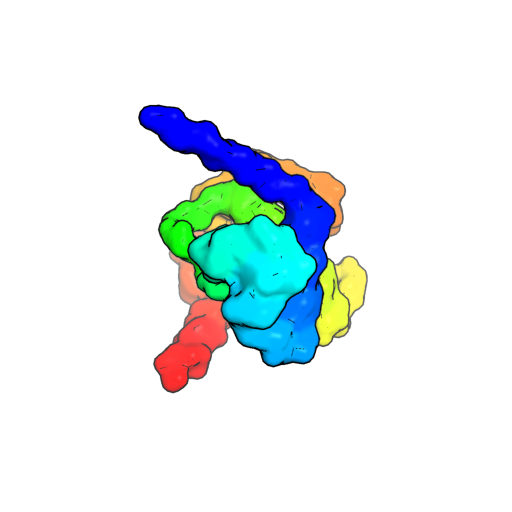6 O O . ASP A 1 90 ? 5.060 -8.344 9.102 1.00 86.94 90 ASP A O 1
ATOM 710 N N . ASP A 1 91 ? 4.893 -8.278 6.880 1.00 86.75 91 ASP A N 1
ATOM 711 C CA . ASP A 1 91 ? 6.262 -7.779 6.737 1.00 86.75 91 ASP A CA 1
ATOM 712 C C . ASP A 1 91 ? 6.469 -6.495 7.578 1.00 86.75 91 ASP A C 1
ATOM 714 O O . ASP A 1 91 ? 5.601 -5.610 7.589 1.00 86.75 91 ASP A O 1
ATOM 718 N N . PRO A 1 92 ? 7.615 -6.336 8.273 1.00 89.12 92 PRO A N 1
ATOM 719 C CA . PRO A 1 92 ? 7.891 -5.171 9.115 1.00 89.12 92 PRO A CA 1
ATOM 720 C C . PRO A 1 92 ? 7.606 -3.812 8.460 1.00 89.12 92 PRO A C 1
ATOM 722 O O . PRO A 1 92 ? 7.230 -2.852 9.140 1.00 89.12 92 PRO A O 1
ATOM 725 N N . LYS A 1 93 ? 7.767 -3.694 7.134 1.00 91.00 93 LYS A N 1
ATOM 726 C CA . LYS A 1 93 ? 7.467 -2.453 6.406 1.00 91.00 93 LYS A CA 1
ATOM 727 C C . LYS A 1 93 ? 5.967 -2.183 6.303 1.00 91.00 93 LYS A C 1
ATOM 729 O O . LYS A 1 93 ? 5.569 -1.023 6.355 1.00 91.00 93 LYS A O 1
ATOM 734 N N . HIS A 1 94 ? 5.153 -3.226 6.192 1.00 91.19 94 HIS A N 1
ATOM 735 C CA . HIS A 1 94 ? 3.697 -3.171 6.096 1.00 91.19 94 HIS A CA 1
ATOM 736 C C . HIS A 1 94 ? 3.049 -2.921 7.460 1.00 91.19 94 HIS A C 1
ATOM 738 O O . HIS A 1 94 ? 2.079 -2.171 7.563 1.00 91.19 94 HIS A O 1
ATOM 744 N N . THR A 1 95 ? 3.636 -3.478 8.519 1.00 90.31 95 THR A N 1
ATOM 745 C CA . THR A 1 95 ? 3.148 -3.335 9.897 1.00 90.31 95 THR A CA 1
ATOM 746 C C . THR A 1 95 ? 3.698 -2.098 10.616 1.00 90.31 95 THR A C 1
ATOM 748 O O . THR A 1 95 ? 3.297 -1.801 11.748 1.00 90.31 95 THR A O 1
ATOM 751 N N . ALA A 1 96 ? 4.570 -1.324 9.960 1.00 94.50 96 ALA A N 1
ATOM 752 C CA . ALA A 1 96 ? 5.135 -0.091 10.493 1.00 94.50 96 ALA A CA 1
ATOM 753 C C . ALA A 1 96 ? 4.049 0.927 10.892 1.00 94.50 96 ALA A C 1
ATOM 755 O O . ALA A 1 96 ? 3.068 1.138 10.177 1.00 94.50 96 ALA A O 1
ATOM 756 N N . LYS A 1 97 ? 4.274 1.652 11.999 1.00 96.19 97 LYS A N 1
ATOM 757 C CA . LYS A 1 97 ? 3.322 2.645 12.547 1.00 96.19 97 LYS A CA 1
ATOM 758 C C . LYS A 1 97 ? 2.824 3.657 11.507 1.00 96.19 97 LYS A C 1
ATOM 760 O O . LYS A 1 97 ? 1.640 3.970 11.479 1.00 96.19 97 LYS A O 1
ATOM 765 N N . VAL A 1 98 ? 3.718 4.141 10.641 1.00 96.25 98 VAL A N 1
ATOM 766 C CA . VAL A 1 98 ? 3.383 5.113 9.583 1.00 96.25 98 VAL A CA 1
ATOM 767 C C . VAL A 1 98 ? 2.430 4.533 8.533 1.00 96.25 98 VAL A C 1
ATOM 769 O O . VAL A 1 98 ? 1.549 5.240 8.057 1.00 96.25 98 VAL A O 1
ATOM 772 N N . VAL A 1 99 ? 2.561 3.243 8.215 1.00 96.31 99 VAL A N 1
ATOM 773 C CA . V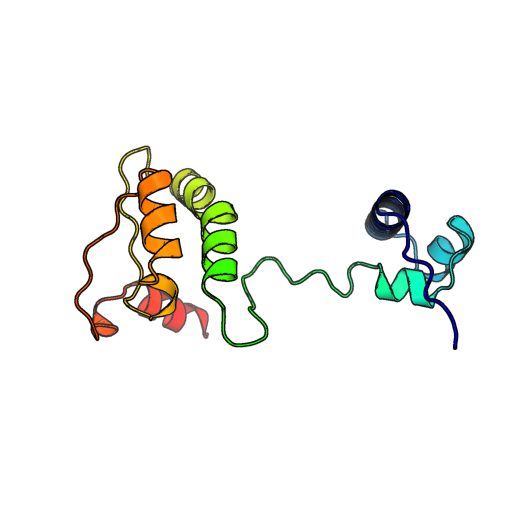AL A 1 99 ? 1.697 2.553 7.250 1.00 96.31 99 VAL A CA 1
ATOM 774 C C . VAL A 1 99 ? 0.328 2.293 7.860 1.00 96.31 99 VAL A C 1
ATOM 776 O O . VAL A 1 99 ? -0.677 2.653 7.256 1.00 96.31 99 VAL A O 1
ATOM 779 N N . LYS A 1 100 ? 0.283 1.765 9.091 1.00 95.38 100 LYS A N 1
ATOM 780 C CA . LYS A 1 100 ? -0.974 1.559 9.831 1.00 95.38 100 LYS A CA 1
ATOM 781 C C . LYS A 1 100 ? -1.760 2.862 9.982 1.00 95.38 100 LYS A C 1
ATOM 783 O O . LYS A 1 100 ? -2.958 2.888 9.719 1.00 95.38 100 LYS A O 1
ATOM 788 N N . LYS A 1 101 ? -1.074 3.955 10.334 1.00 97.31 101 LYS A N 1
ATOM 789 C CA . LYS A 1 101 ? -1.686 5.286 10.402 1.00 97.31 101 LYS A CA 1
ATOM 790 C C . LYS A 1 101 ? -2.241 5.724 9.046 1.00 97.31 101 LYS A C 1
ATOM 792 O O . LYS A 1 101 ? -3.380 6.161 8.985 1.00 97.31 101 LYS A O 1
ATOM 797 N N . TRP A 1 102 ? -1.469 5.584 7.968 1.00 97.62 102 TRP A N 1
ATOM 798 C CA . TRP A 1 102 ? -1.927 5.969 6.632 1.00 97.62 102 TRP A CA 1
ATOM 799 C C . TRP A 1 102 ? -3.166 5.177 6.184 1.00 97.62 102 TRP A C 1
ATOM 801 O O . TRP A 1 102 ? -4.091 5.765 5.630 1.00 97.62 102 TRP A O 1
ATOM 811 N N . LEU A 1 103 ? -3.217 3.867 6.456 1.00 96.44 103 LEU A N 1
ATOM 812 C CA . LEU A 1 103 ? -4.373 3.014 6.144 1.00 96.44 103 LEU A CA 1
ATOM 813 C C . LEU A 1 103 ? -5.627 3.463 6.909 1.00 96.44 103 LEU A C 1
ATOM 815 O O . LEU A 1 103 ? -6.691 3.605 6.304 1.00 96.44 103 LEU A O 1
ATOM 819 N N . ALA A 1 104 ? -5.480 3.763 8.203 1.00 95.62 104 ALA A N 1
ATOM 820 C CA . ALA A 1 104 ? -6.560 4.292 9.033 1.00 95.62 104 ALA A CA 1
ATOM 821 C C . ALA A 1 104 ? -7.040 5.672 8.546 1.00 95.62 104 ALA A C 1
ATOM 823 O O . ALA A 1 104 ? -8.235 5.869 8.349 1.00 95.62 104 ALA A O 1
ATOM 824 N N . ASP A 1 105 ? -6.116 6.597 8.256 1.00 96.75 105 ASP A N 1
ATOM 825 C CA . ASP A 1 105 ? -6.430 7.943 7.750 1.00 96.75 105 ASP A CA 1
ATOM 826 C C . ASP A 1 105 ? -7.155 7.894 6.383 1.00 96.75 105 ASP A C 1
ATOM 828 O O . ASP A 1 105 ? -7.891 8.813 6.022 1.00 96.75 105 ASP A O 1
ATOM 832 N N . LYS A 1 106 ? -6.962 6.822 5.600 1.00 94.31 106 LYS A N 1
ATOM 833 C CA . LYS A 1 106 ? -7.645 6.587 4.315 1.00 94.31 106 LYS A CA 1
ATOM 834 C C . LYS A 1 106 ? -8.943 5.786 4.434 1.00 94.31 106 LYS A C 1
ATOM 836 O O . LYS A 1 106 ? -9.573 5.558 3.398 1.00 94.31 106 LYS A O 1
ATOM 841 N N . ASN A 1 107 ? -9.337 5.399 5.649 1.00 93.75 107 ASN A N 1
ATOM 842 C CA . ASN A 1 107 ? -10.485 4.539 5.937 1.00 93.75 107 ASN A CA 1
ATOM 843 C C . ASN A 1 107 ? -10.450 3.220 5.143 1.00 93.75 107 ASN A C 1
ATOM 845 O O . ASN A 1 107 ? -11.452 2.788 4.574 1.00 93.75 107 ASN A O 1
ATOM 849 N N . ILE A 1 108 ? -9.265 2.615 5.042 1.00 94.00 108 ILE A N 1
ATOM 850 C CA . ILE A 1 108 ? -9.075 1.335 4.359 1.00 94.00 108 ILE A CA 1
ATOM 851 C C . ILE A 1 108 ? -9.270 0.219 5.381 1.00 94.00 108 ILE A C 1
ATOM 853 O O . ILE A 1 108 ? -8.519 0.138 6.354 1.00 94.00 108 ILE A O 1
ATOM 857 N N . ASN A 1 109 ? -10.255 -0.652 5.149 1.00 92.75 109 ASN A N 1
ATOM 858 C CA . ASN A 1 109 ? -10.424 -1.852 5.959 1.00 92.75 109 ASN A CA 1
ATOM 859 C C . ASN A 1 109 ? -9.296 -2.839 5.648 1.00 92.75 109 ASN A C 1
ATOM 861 O O . ASN A 1 109 ? -9.101 -3.191 4.486 1.00 92.75 109 ASN A O 1
ATOM 865 N N . VAL A 1 110 ? -8.564 -3.282 6.668 1.00 93.31 110 VAL A N 1
ATOM 866 C CA . VAL A 1 110 ? -7.442 -4.217 6.520 1.00 93.31 110 VAL A CA 1
ATOM 867 C C . VAL A 1 110 ? -7.828 -5.549 7.147 1.00 93.31 110 VAL A C 1
ATOM 869 O O . VAL A 1 110 ? -8.262 -5.588 8.298 1.00 93.31 110 VAL A O 1
ATOM 872 N N . LEU A 1 111 ? -7.664 -6.639 6.402 1.00 91.31 111 LEU A N 1
ATOM 873 C CA . LEU A 1 111 ? -7.878 -7.986 6.911 1.00 91.31 111 LEU A CA 1
ATOM 874 C C . LEU A 1 111 ? -6.826 -8.291 7.981 1.00 91.31 111 LEU A C 1
ATOM 876 O O . LEU A 1 111 ? -5.631 -8.143 7.730 1.00 91.31 111 LEU A O 1
ATOM 880 N N . GLN A 1 112 ? -7.262 -8.740 9.159 1.00 85.38 112 GLN A N 1
ATOM 881 C CA . GLN A 1 112 ? -6.330 -9.259 10.156 1.00 85.38 112 GLN A CA 1
ATOM 882 C C . GLN A 1 112 ? -5.688 -10.539 9.624 1.00 85.38 112 GLN A C 1
ATOM 884 O O . GLN A 1 112 ? -6.392 -11.484 9.270 1.00 85.38 112 GLN A O 1
ATOM 889 N N . TRP A 1 113 ? -4.360 -10.552 9.561 1.00 81.38 113 TRP A N 1
ATOM 890 C CA . TRP A 1 113 ? -3.589 -11.679 9.059 1.00 81.38 113 TRP A CA 1
ATOM 891 C C . TRP A 1 113 ? -2.790 -12.324 10.194 1.00 81.38 113 TRP A C 1
ATOM 893 O O . TRP A 1 113 ? -2.191 -11.597 10.987 1.00 81.38 113 TRP A O 1
ATOM 903 N N . PRO A 1 114 ? -2.766 -13.661 10.308 1.00 76.62 114 PRO A N 1
ATOM 904 C CA . PRO A 1 114 ? -1.850 -14.329 11.215 1.00 76.62 114 PRO A CA 1
ATOM 905 C C . PRO A 1 114 ? -0.417 -14.251 10.676 1.00 76.62 114 PRO A C 1
ATOM 907 O O . PRO A 1 114 ? -0.139 -14.529 9.505 1.00 76.62 114 PRO A O 1
ATOM 910 N N . SER A 1 115 ? 0.515 -13.904 11.558 1.00 69.44 115 SER A N 1
ATOM 911 C CA . SER A 1 115 ? 1.939 -13.878 11.241 1.00 69.44 115 SER A CA 1
ATOM 912 C C . SER A 1 115 ? 2.422 -15.249 10.738 1.00 69.44 115 SER A C 1
ATOM 914 O O . SER A 1 115 ? 1.936 -16.289 11.175 1.00 69.44 115 SER A O 1
ATOM 916 N N . GLN A 1 116 ? 3.393 -15.253 9.817 1.00 65.88 116 GLN A N 1
ATOM 917 C CA . GLN A 1 116 ? 4.011 -16.467 9.247 1.00 65.88 116 GLN A CA 1
ATOM 918 C C . GLN A 1 116 ? 3.062 -17.432 8.511 1.00 65.88 116 GLN A C 1
ATOM 920 O O . GLN A 1 116 ? 3.332 -18.626 8.460 1.00 65.88 116 GLN A O 1
ATOM 925 N N . SER A 1 117 ? 2.002 -16.920 7.882 1.00 73.19 117 SER A N 1
ATOM 926 C CA . SER A 1 117 ? 1.095 -17.732 7.051 1.00 73.19 117 SER A CA 1
ATOM 927 C C . SER A 1 117 ? 1.191 -17.361 5.559 1.00 73.19 117 SER A C 1
ATOM 929 O O . SER A 1 117 ? 0.286 -16.705 5.029 1.00 73.19 117 SER A O 1
ATOM 931 N N . PRO A 1 118 ? 2.316 -17.668 4.875 1.00 65.31 118 PRO A N 1
ATOM 932 C CA . PRO A 1 118 ? 2.467 -17.414 3.440 1.00 65.31 118 PRO A CA 1
ATOM 933 C C . PRO A 1 118 ? 1.573 -18.328 2.592 1.00 65.31 118 PRO A C 1
ATOM 935 O O . PRO A 1 118 ? 1.137 -17.932 1.517 1.00 65.31 118 PRO A O 1
ATOM 938 N N . ASP A 1 119 ? 1.265 -19.523 3.096 1.00 71.50 119 ASP A N 1
ATOM 939 C CA . ASP A 1 119 ? 0.341 -20.508 2.525 1.00 71.50 119 ASP A CA 1
ATOM 940 C C . ASP A 1 119 ? -1.084 -19.969 2.374 1.00 71.50 119 ASP A C 1
ATOM 942 O O . ASP A 1 119 ? -1.803 -20.343 1.448 1.00 71.50 119 ASP A O 1
ATOM 946 N N . LEU A 1 120 ? -1.476 -19.046 3.249 1.00 70.00 120 LEU A N 1
ATOM 947 C CA . LEU A 1 120 ? -2.789 -18.426 3.197 1.00 70.00 120 LEU A CA 1
ATOM 948 C C . LEU A 1 120 ? -2.871 -17.301 2.158 1.00 70.00 120 LEU A C 1
ATOM 950 O O . LEU A 1 120 ? -3.978 -16.883 1.836 1.00 70.00 120 LEU A O 1
ATOM 954 N N . ASN A 1 121 ? -1.748 -16.791 1.629 1.00 77.00 121 ASN A N 1
ATOM 955 C CA . ASN A 1 121 ? -1.751 -15.623 0.748 1.00 77.00 121 ASN A CA 1
ATOM 956 C C . ASN A 1 121 ? -2.071 -16.022 -0.707 1.00 77.00 121 ASN A C 1
ATOM 958 O O . ASN A 1 121 ? -1.201 -16.561 -1.399 1.00 77.00 121 ASN A O 1
ATOM 962 N N . PRO A 1 122 ? -3.268 -15.699 -1.239 1.00 75.88 122 PRO A N 1
ATOM 963 C CA . PRO A 1 122 ? -3.669 -16.149 -2.572 1.00 75.88 122 PRO A CA 1
ATOM 964 C C . PRO A 1 122 ? -2.785 -15.585 -3.692 1.00 75.88 122 PRO A C 1
ATOM 966 O O . PRO A 1 122 ? -2.738 -16.156 -4.782 1.00 75.88 122 PRO A O 1
ATOM 969 N N . ILE A 1 123 ? -2.064 -14.482 -3.443 1.00 81.06 123 ILE A N 1
ATOM 970 C CA . ILE A 1 123 ? -1.174 -13.880 -4.441 1.00 81.06 123 ILE A CA 1
ATOM 971 C C . ILE A 1 123 ? 0.040 -14.766 -4.748 1.00 81.06 123 ILE A C 1
ATOM 973 O O . ILE A 1 123 ? 0.548 -14.713 -5.862 1.00 81.06 123 ILE A O 1
ATOM 977 N N . GLU A 1 124 ? 0.479 -15.617 -3.813 1.00 80.12 124 GLU A N 1
ATOM 978 C CA . GLU A 1 124 ? 1.593 -16.549 -4.040 1.00 80.12 124 GLU A CA 1
ATOM 979 C C . GLU A 1 124 ? 1.253 -17.571 -5.130 1.00 80.12 124 GLU A C 1
ATOM 981 O O . GLU A 1 124 ? 2.101 -17.917 -5.958 1.00 80.12 124 GLU A O 1
ATOM 986 N N . ASN A 1 125 ? -0.016 -17.985 -5.199 1.00 83.06 125 ASN A N 1
ATOM 987 C CA . ASN A 1 125 ? -0.511 -18.843 -6.273 1.00 83.06 125 ASN A CA 1
ATOM 988 C C . ASN A 1 125 ? -0.473 -18.105 -7.616 1.00 83.06 125 ASN A C 1
ATOM 990 O O . ASN A 1 125 ? 0.018 -18.649 -8.600 1.00 83.06 125 ASN A O 1
ATOM 994 N N . LEU A 1 126 ? -0.895 -16.836 -7.651 1.00 82.62 126 LEU A N 1
ATOM 995 C CA . LEU A 1 126 ? -0.827 -16.024 -8.868 1.00 82.62 126 LEU A CA 1
ATOM 996 C C . LEU A 1 126 ? 0.622 -15.813 -9.339 1.00 82.62 126 LEU A C 1
ATOM 998 O O . LEU A 1 126 ? 0.907 -15.923 -10.529 1.00 82.62 126 LEU A O 1
ATOM 1002 N N . TRP A 1 127 ? 1.560 -15.556 -8.424 1.00 82.81 127 TRP A N 1
ATOM 1003 C CA . TRP A 1 127 ? 2.979 -15.434 -8.769 1.00 82.81 127 TRP A CA 1
ATOM 1004 C C . TRP A 1 127 ? 3.569 -16.729 -9.321 1.00 82.81 127 TRP A C 1
ATOM 1006 O O . TRP A 1 127 ? 4.474 -16.665 -10.151 1.00 82.81 127 TRP A O 1
ATOM 1016 N N . ARG A 1 128 ? 3.092 -17.895 -8.869 1.00 82.81 128 ARG A N 1
ATOM 1017 C CA . ARG A 1 128 ? 3.490 -19.194 -9.426 1.00 82.81 128 ARG A CA 1
ATOM 1018 C C . ARG A 1 128 ? 3.043 -19.329 -10.883 1.00 82.81 128 ARG A C 1
ATOM 1020 O O . ARG A 1 128 ? 3.868 -19.702 -11.709 1.00 82.81 128 ARG A O 1
ATOM 1027 N N . GLU A 1 129 ? 1.802 -18.961 -11.194 1.00 84.88 129 GLU A N 1
ATOM 1028 C CA . GLU A 1 129 ? 1.256 -18.996 -12.563 1.00 84.88 129 GLU A CA 1
ATOM 1029 C C . GLU A 1 129 ? 1.917 -17.970 -13.502 1.00 84.88 129 GLU A C 1
ATOM 1031 O O . GLU A 1 129 ? 2.058 -18.208 -14.694 1.00 84.88 129 GLU A O 1
ATOM 1036 N N . LEU A 1 130 ? 2.366 -16.821 -12.988 1.00 80.88 130 LEU A N 1
ATOM 1037 C CA . LEU A 1 130 ? 3.018 -15.782 -13.801 1.00 80.88 130 LEU A CA 1
ATOM 1038 C C . LEU A 1 130 ? 4.488 -16.076 -14.148 1.00 80.88 130 LEU A C 1
ATOM 1040 O O . LEU A 1 130 ? 5.072 -15.354 -14.951 1.00 80.88 130 LEU A O 1
ATOM 1044 N N . LYS A 1 131 ? 5.108 -17.083 -13.522 1.00 75.06 131 LYS A N 1
ATOM 1045 C CA . LYS A 1 131 ? 6.522 -17.452 -13.730 1.00 75.06 131 LYS A CA 1
ATOM 1046 C C . LYS A 1 131 ? 6.744 -18.427 -14.898 1.00 75.06 131 LYS A C 1
ATOM 1048 O O . LYS A 1 131 ? 7.852 -18.949 -15.018 1.00 75.06 131 LYS A O 1
ATOM 1053 N N . ILE A 1 132 ? 5.709 -18.682 -15.702 1.00 51.12 132 ILE A N 1
ATOM 1054 C CA . ILE A 1 132 ? 5.758 -19.523 -16.909 1.00 51.12 132 ILE A CA 1
ATOM 1055 C C . ILE A 1 132 ? 6.532 -18.814 -18.026 1.00 51.12 132 ILE A C 1
ATOM 1057 O O . ILE A 1 132 ? 6.339 -17.589 -18.201 1.00 51.12 132 ILE A O 1
#

Radius of gyration: 20.96 Å; chains: 1; bounding box: 53×44×45 Å

Sequence (132 aa):
MAKTKELTEDLRLRIVAAHKSGKGYKTISKCFEVPVATVQTGGPGNHKREQGTVNGTMKKEQYIKILNNNIRQSAEKLGLGHQWTFQHDDDPKHTAKVVKKWLADKNINVLQWPSQSPDLNPIENLWRELKI

Organism: NCBI:txid175788

InterPro domains:
  IPR036397 Ribonuclease H superfamily [G3DSA:3.30.420.10] (5-132)
  IPR038717 Tc1-like transposase, DDE domain [PF13358] (52-131)
  IPR057667 Sleeping Beauty transposase, HTH domain [PF25787] (1-41)

Secondary structure (DSSP, 8-state):
-----PPPHHHHHHHHHHHHTT--HHHHHHHHT--HHHHHHHSGGG---TTT--SSSPPHHHHHHHHHHHHHHHHHHTT-TT---B-----TTTSSHHHHHHHHHTT--B----TT-STT-HHHHHHHHTT-

pLDDT: mean 78.28, std 17.3, range [35.53, 97.62]